Protein AF-A0A2A2G765-F1 (afdb_monomer_lite)

InterPro domains:
  IPR053842 Mobilization protein NikA-like [PF21983] (30-101)

Sequence (166 aa):
MTELAKKYGVSRRTIYNLKNRWDERLPQSRSKVLTVRVSTEDMERLDALAGELNLSRADTARRVLLYAAGVYHIEPPEAGEIAELTKEVSAIGRNVNQVVRAMNAAVQRGQKIPRLQLDQLAHQLHQIARDNDKTRSLMVRRAQQQRAHVDQIIEAMKGGEEAAPL

Organism: NCBI:txid2032623

Radius of gyration: 24.39 Å; chains: 1; bounding box: 49×26×83 Å

Structure (mmCIF, N/CA/C/O backbone):
data_AF-A0A2A2G765-F1
#
_entry.id   AF-A0A2A2G765-F1
#
loop_
_atom_site.group_PDB
_atom_site.id
_atom_site.type_symbol
_atom_site.label_atom_id
_atom_site.label_alt_id
_atom_site.label_comp_id
_atom_site.label_asym_id
_atom_site.label_entity_id
_atom_site.label_seq_id
_atom_site.pdbx_PDB_ins_code
_atom_site.Cartn_x
_atom_site.Cartn_y
_atom_site.Cartn_z
_atom_site.occupancy
_atom_site.B_iso_or_equiv
_atom_site.auth_seq_id
_atom_site.auth_comp_id
_atom_site.auth_asym_id
_atom_site.auth_atom_id
_atom_site.pdbx_PDB_model_num
ATOM 1 N N . MET A 1 1 ? 9.168 -5.266 23.434 1.00 56.03 1 MET A N 1
ATOM 2 C CA . MET A 1 1 ? 8.061 -6.242 23.634 1.00 56.03 1 MET A CA 1
ATOM 3 C C . MET A 1 1 ? 7.322 -6.037 24.952 1.00 56.03 1 MET A C 1
ATOM 5 O O . MET A 1 1 ? 6.101 -5.934 24.939 1.00 56.03 1 MET A O 1
ATOM 9 N N . THR A 1 2 ? 8.029 -5.947 26.080 1.00 55.59 2 THR A N 1
ATOM 10 C CA . THR A 1 2 ? 7.429 -5.748 27.414 1.00 55.59 2 THR A CA 1
ATOM 11 C C . THR A 1 2 ? 6.699 -4.410 27.541 1.00 55.59 2 THR A C 1
ATOM 13 O O . THR A 1 2 ? 5.605 -4.358 28.094 1.00 55.59 2 THR A O 1
ATOM 16 N N . GLU A 1 3 ? 7.251 -3.350 26.947 1.00 71.25 3 GLU A N 1
ATOM 17 C CA . GLU A 1 3 ? 6.593 -2.041 26.880 1.00 71.25 3 GLU A CA 1
ATOM 18 C C . GLU A 1 3 ? 5.320 -2.052 26.038 1.00 71.25 3 GLU A C 1
ATOM 20 O O . GLU A 1 3 ? 4.332 -1.466 26.453 1.00 71.25 3 GLU A O 1
ATOM 25 N N . LEU A 1 4 ? 5.295 -2.761 24.901 1.00 68.75 4 LEU A N 1
ATOM 26 C CA . LEU A 1 4 ? 4.085 -2.901 24.081 1.00 68.75 4 LEU A CA 1
ATOM 27 C C . LEU A 1 4 ? 2.977 -3.631 24.849 1.00 68.75 4 LEU A C 1
ATOM 29 O O . LEU A 1 4 ? 1.847 -3.160 24.894 1.00 68.75 4 LEU A O 1
ATOM 33 N N . ALA A 1 5 ? 3.304 -4.745 25.504 1.00 78.31 5 ALA A N 1
ATOM 34 C CA . ALA A 1 5 ? 2.348 -5.483 26.328 1.00 78.31 5 ALA A CA 1
ATOM 35 C C . ALA A 1 5 ? 1.754 -4.597 27.439 1.00 78.31 5 ALA A C 1
ATOM 37 O O . ALA A 1 5 ? 0.540 -4.560 27.627 1.00 78.31 5 ALA A O 1
ATOM 38 N N . LYS A 1 6 ? 2.602 -3.810 28.115 1.00 78.38 6 LYS A N 1
ATOM 39 C CA . LYS A 1 6 ? 2.185 -2.876 29.170 1.00 78.38 6 LYS A CA 1
ATOM 40 C C . LYS A 1 6 ? 1.371 -1.695 28.620 1.00 78.38 6 LYS A C 1
ATOM 42 O O . LYS A 1 6 ? 0.351 -1.344 29.200 1.00 78.38 6 LYS A O 1
ATOM 47 N N . LYS A 1 7 ? 1.777 -1.127 27.481 1.00 76.88 7 LYS A N 1
ATOM 48 C CA . LYS A 1 7 ? 1.114 -0.005 26.792 1.00 76.88 7 LYS A CA 1
ATOM 49 C C . LYS A 1 7 ? -0.296 -0.360 26.321 1.00 76.88 7 LYS A C 1
ATOM 51 O O . LYS A 1 7 ? -1.187 0.481 26.382 1.00 76.88 7 LYS A O 1
ATOM 56 N N . TYR A 1 8 ? -0.493 -1.594 25.863 1.00 77.00 8 TYR A N 1
ATOM 57 C CA . TYR A 1 8 ? -1.773 -2.062 25.328 1.00 77.00 8 TYR A CA 1
ATOM 58 C C . TYR A 1 8 ? -2.565 -2.942 26.306 1.00 77.00 8 TYR A C 1
ATOM 60 O O . TYR A 1 8 ? -3.648 -3.395 25.956 1.00 77.00 8 TYR A O 1
ATOM 68 N N . GLY A 1 9 ? -2.066 -3.166 27.529 1.00 83.94 9 GLY A N 1
ATOM 69 C CA . GLY A 1 9 ? -2.764 -3.941 28.562 1.00 83.94 9 GLY A CA 1
ATOM 70 C C . GLY A 1 9 ? -2.999 -5.407 28.189 1.00 83.94 9 GLY A C 1
ATOM 71 O O . GLY A 1 9 ? -3.927 -6.032 28.691 1.00 83.94 9 GLY A O 1
ATOM 72 N N . VAL A 1 10 ? -2.183 -5.956 27.289 1.00 85.94 10 VAL A N 1
ATOM 73 C CA . VAL A 1 10 ? -2.319 -7.328 26.788 1.00 85.94 10 VAL A CA 1
ATOM 74 C C . VAL A 1 10 ? -1.160 -8.191 27.258 1.00 85.94 10 VAL A C 1
ATOM 76 O O . VAL A 1 10 ? -0.059 -7.707 27.527 1.00 85.94 10 VAL A O 1
ATOM 79 N N . SER A 1 11 ? -1.387 -9.502 27.333 1.00 87.81 11 SER A N 1
ATOM 80 C CA . SER A 1 11 ? -0.322 -10.434 27.693 1.00 87.81 11 SER A CA 1
ATOM 81 C C . SER A 1 11 ? 0.818 -10.382 26.666 1.00 87.81 11 SER A C 1
ATOM 83 O O . SER A 1 11 ? 0.602 -10.163 25.469 1.00 87.81 11 SER A O 1
ATOM 85 N N . ARG A 1 12 ? 2.051 -10.663 27.108 1.00 79.25 12 ARG A N 1
ATOM 86 C CA . ARG A 1 12 ? 3.199 -10.800 26.192 1.00 79.25 12 ARG A CA 1
ATOM 87 C C . ARG A 1 12 ? 2.929 -11.855 25.115 1.00 79.25 12 ARG A C 1
ATOM 89 O O . ARG A 1 12 ? 3.348 -11.678 23.977 1.00 79.25 12 ARG A O 1
ATOM 96 N N . ARG A 1 13 ? 2.181 -12.910 25.462 1.00 66.62 13 ARG A N 1
ATOM 97 C CA . ARG A 1 13 ? 1.770 -13.979 24.545 1.00 66.62 13 ARG A CA 1
ATOM 98 C C . ARG A 1 13 ? 0.802 -13.488 23.472 1.00 66.62 13 ARG A C 1
ATOM 100 O O . ARG A 1 13 ? 0.909 -13.926 22.339 1.00 66.62 13 ARG A O 1
ATOM 107 N N . THR A 1 14 ? -0.073 -12.534 23.779 1.00 75.62 14 THR A N 1
ATOM 108 C CA . THR A 1 14 ? -0.967 -11.906 22.794 1.00 75.62 14 THR A CA 1
ATOM 109 C C . THR A 1 14 ? -0.179 -11.087 21.775 1.00 75.62 14 THR A C 1
ATOM 111 O O . THR A 1 14 ? -0.415 -11.223 20.579 1.00 75.62 14 THR A O 1
ATOM 114 N N . ILE A 1 15 ? 0.805 -10.300 22.228 1.00 79.88 15 ILE A N 1
ATOM 115 C CA . ILE A 1 15 ? 1.716 -9.576 21.327 1.00 79.88 15 ILE A CA 1
ATOM 116 C C . ILE A 1 15 ? 2.512 -10.563 20.461 1.00 79.88 15 ILE A C 1
ATOM 118 O O . ILE A 1 15 ? 2.675 -10.336 19.266 1.00 79.88 15 ILE A O 1
ATOM 122 N N . TYR A 1 16 ? 2.972 -11.671 21.049 1.00 72.94 16 TYR A N 1
ATOM 123 C CA . TYR A 1 16 ? 3.728 -12.707 20.343 1.00 72.94 16 TYR A CA 1
ATOM 124 C C . TYR A 1 16 ? 2.883 -13.422 19.289 1.00 72.94 16 TYR A C 1
ATOM 126 O O . TYR A 1 16 ? 3.303 -13.550 18.150 1.00 72.94 16 TYR A O 1
ATOM 134 N N . ASN A 1 17 ? 1.664 -13.827 19.644 1.00 74.56 17 ASN A N 1
ATOM 135 C CA . ASN A 1 17 ? 0.734 -14.479 18.730 1.00 74.56 17 ASN A CA 1
ATOM 136 C C . ASN A 1 17 ? 0.298 -13.537 17.612 1.00 74.56 17 ASN A C 1
ATOM 138 O O . ASN A 1 17 ? 0.112 -13.987 16.491 1.00 74.56 17 ASN A O 1
ATOM 142 N N . LEU A 1 18 ? 0.138 -12.241 17.899 1.00 73.44 18 LEU A N 1
ATOM 143 C CA . LEU A 1 18 ? -0.124 -11.250 16.867 1.00 73.44 18 LEU A CA 1
ATOM 144 C C . LEU A 1 18 ? 1.085 -11.165 15.933 1.00 73.44 18 LEU A C 1
ATOM 146 O O . LEU A 1 18 ? 0.927 -11.432 14.752 1.00 73.44 18 LEU A O 1
ATOM 150 N N . LYS A 1 19 ? 2.292 -10.913 16.455 1.00 72.81 19 LYS A N 1
ATOM 151 C CA . LYS A 1 19 ? 3.522 -10.870 15.651 1.00 72.81 19 LYS A CA 1
ATOM 152 C C . LYS A 1 19 ? 3.682 -12.126 14.789 1.00 72.81 19 LYS A C 1
ATOM 154 O O . LYS A 1 19 ? 3.852 -11.992 13.589 1.00 72.81 19 LYS A O 1
ATOM 159 N N . ASN A 1 20 ? 3.548 -13.315 15.372 1.00 60.09 20 ASN A N 1
ATOM 160 C CA . ASN A 1 20 ? 3.648 -14.578 14.644 1.00 60.09 20 ASN A CA 1
ATOM 161 C C . ASN A 1 20 ? 2.563 -14.713 13.582 1.00 60.09 20 ASN A C 1
ATOM 163 O O . ASN A 1 20 ? 2.864 -15.126 12.480 1.00 60.09 20 ASN A O 1
ATOM 167 N N . ARG A 1 21 ? 1.323 -14.300 13.854 1.00 62.78 21 ARG A N 1
ATOM 168 C CA . ARG A 1 21 ? 0.253 -14.323 12.849 1.00 62.78 21 ARG A CA 1
ATOM 169 C C . ARG A 1 21 ? 0.524 -13.350 11.691 1.00 62.78 21 ARG A C 1
ATOM 171 O O . ARG A 1 21 ? 0.037 -13.573 10.588 1.00 62.78 21 ARG A O 1
ATOM 178 N N . TRP A 1 22 ? 1.273 -12.272 11.931 1.00 52.88 22 TRP A N 1
ATOM 179 C CA . TRP A 1 22 ? 1.753 -11.362 10.887 1.00 52.88 22 TRP A CA 1
ATOM 180 C C . TRP A 1 22 ? 2.976 -11.935 10.144 1.00 52.88 22 TRP A C 1
ATOM 182 O O . TRP A 1 22 ? 2.999 -11.880 8.918 1.00 52.88 22 TRP A O 1
ATOM 192 N N . ASP A 1 23 ? 3.927 -12.549 10.855 1.00 47.84 23 ASP A N 1
ATOM 193 C CA . ASP A 1 23 ? 5.122 -13.203 10.293 1.00 47.84 23 ASP A CA 1
ATOM 194 C C . ASP A 1 23 ? 4.792 -14.490 9.511 1.00 47.84 23 ASP A C 1
ATOM 196 O O . ASP A 1 23 ? 5.464 -14.777 8.531 1.00 47.84 23 ASP A O 1
ATOM 200 N N . GLU A 1 24 ? 3.764 -15.251 9.904 1.00 46.25 24 GLU A N 1
ATOM 201 C CA . GLU A 1 24 ? 3.264 -16.458 9.216 1.00 46.25 24 GLU A CA 1
A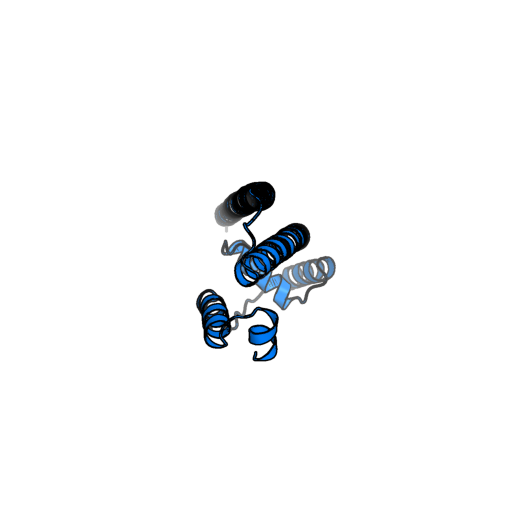TOM 202 C C . GLU A 1 24 ? 2.434 -16.113 7.972 1.00 46.25 24 GLU A C 1
ATOM 204 O O . GLU A 1 24 ? 2.356 -16.905 7.035 1.00 46.25 24 GLU A O 1
ATOM 209 N N . ARG A 1 25 ? 1.804 -14.928 7.943 1.00 44.44 25 ARG A N 1
ATOM 210 C CA . ARG A 1 25 ? 1.085 -14.418 6.760 1.00 44.44 25 ARG A CA 1
ATOM 211 C C . ARG A 1 25 ? 2.026 -13.894 5.680 1.00 44.44 25 ARG A C 1
ATOM 213 O O . ARG A 1 25 ? 1.599 -13.748 4.537 1.00 44.44 25 ARG A O 1
ATOM 220 N N . LEU A 1 26 ? 3.274 -13.599 6.030 1.00 41.75 26 LEU A N 1
ATOM 221 C CA . LEU A 1 26 ? 4.327 -13.290 5.077 1.00 41.75 26 LEU A CA 1
ATOM 222 C C . LEU A 1 26 ? 5.047 -14.605 4.761 1.00 41.75 26 LEU A C 1
ATOM 224 O O . LEU A 1 26 ? 5.572 -15.233 5.677 1.00 41.75 26 LEU A O 1
ATOM 228 N N . PRO A 1 27 ? 5.089 -15.059 3.498 1.00 44.16 27 PRO A N 1
ATOM 229 C CA . PRO A 1 27 ? 5.911 -16.206 3.160 1.00 44.16 27 PRO A CA 1
ATOM 230 C C . PRO A 1 27 ? 7.343 -15.917 3.630 1.00 44.16 27 PRO A C 1
ATOM 232 O O . PRO A 1 27 ? 7.981 -14.984 3.139 1.00 44.16 27 PRO A O 1
ATOM 235 N N . GLN A 1 28 ? 7.850 -16.701 4.587 1.00 45.56 28 GLN A N 1
ATOM 236 C CA . GLN A 1 28 ? 9.262 -16.720 4.989 1.00 45.56 28 GLN A CA 1
ATOM 237 C C . GLN A 1 28 ? 10.089 -17.364 3.861 1.00 45.56 28 GLN A C 1
ATOM 239 O O . GLN A 1 28 ? 10.767 -18.376 4.031 1.00 45.56 28 GLN A O 1
ATOM 244 N N . SER A 1 29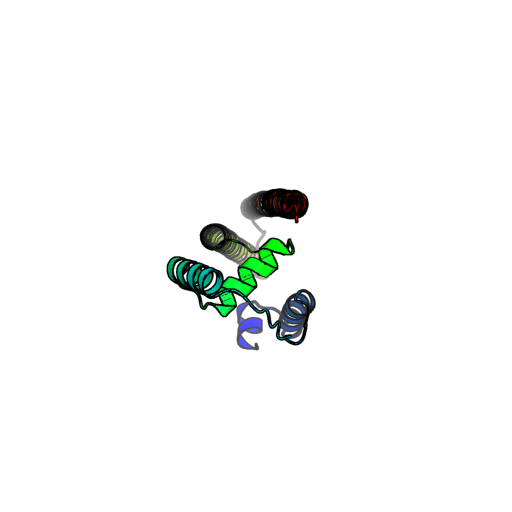 ? 9.976 -16.826 2.650 1.00 49.41 29 SER A N 1
ATOM 245 C CA . SER A 1 29 ? 10.746 -17.257 1.499 1.00 49.41 29 SER A CA 1
ATOM 246 C C . SER A 1 29 ? 12.137 -16.658 1.643 1.00 49.41 29 SER A C 1
ATOM 248 O O . SER A 1 29 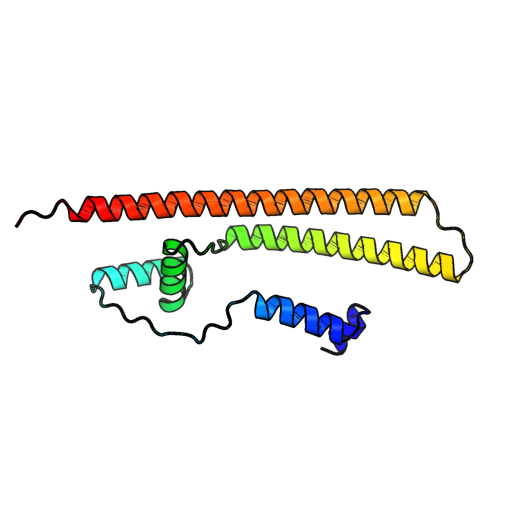? 12.307 -15.442 1.571 1.00 49.41 29 SER A O 1
ATOM 250 N N . ARG A 1 30 ? 13.148 -17.513 1.850 1.00 47.38 30 ARG A N 1
ATOM 251 C CA . ARG A 1 30 ? 14.557 -17.119 1.691 1.00 47.38 30 ARG A CA 1
ATOM 252 C C . ARG A 1 30 ? 14.693 -16.358 0.369 1.00 47.38 30 ARG A C 1
ATOM 254 O O . ARG A 1 30 ? 14.192 -16.839 -0.649 1.00 47.38 30 ARG A O 1
ATOM 261 N N . SER A 1 31 ? 15.345 -15.196 0.386 1.00 56.84 31 SER A N 1
ATOM 262 C CA . SER A 1 31 ? 15.567 -14.412 -0.828 1.00 56.84 31 SER A CA 1
ATOM 263 C C . SER A 1 31 ? 16.290 -15.265 -1.876 1.00 56.84 31 SER A C 1
ATOM 265 O O . SER A 1 31 ? 17.238 -15.994 -1.578 1.00 56.84 31 SER A O 1
ATOM 267 N N . LYS A 1 32 ? 15.793 -15.220 -3.112 1.00 67.38 32 LYS A N 1
ATOM 268 C CA . LYS A 1 32 ? 16.405 -15.852 -4.284 1.00 67.38 32 LYS A CA 1
ATOM 269 C C . LYS A 1 32 ? 16.883 -14.750 -5.219 1.00 67.38 32 LYS A C 1
ATOM 271 O O . LYS A 1 32 ? 16.220 -13.722 -5.336 1.00 67.38 32 LYS A O 1
ATOM 276 N N . VAL A 1 33 ? 18.031 -14.964 -5.855 1.00 77.81 33 VAL A N 1
ATOM 277 C CA . VAL A 1 33 ? 18.573 -14.044 -6.860 1.00 77.81 33 VAL A CA 1
ATOM 278 C C . VAL A 1 33 ? 18.038 -14.460 -8.226 1.00 77.81 33 VAL A C 1
ATOM 280 O O . VAL A 1 33 ? 18.158 -15.624 -8.603 1.00 77.81 33 VAL A O 1
ATOM 283 N N . LEU A 1 34 ? 17.441 -13.509 -8.941 1.00 79.38 34 LEU A N 1
ATOM 284 C CA . LEU A 1 34 ? 17.058 -13.635 -10.342 1.00 79.38 34 LEU A CA 1
ATOM 285 C C . LEU A 1 34 ? 18.064 -12.833 -11.175 1.00 79.38 34 LEU A C 1
ATOM 287 O O . LEU A 1 34 ? 18.222 -11.636 -10.946 1.00 79.38 34 LEU A O 1
ATOM 291 N N . THR A 1 35 ? 18.719 -13.484 -12.134 1.00 87.50 35 THR A N 1
ATOM 292 C CA . THR A 1 35 ? 19.642 -12.835 -13.075 1.00 87.50 35 THR A CA 1
ATOM 293 C C . THR A 1 35 ? 19.036 -12.886 -14.470 1.00 87.50 35 THR A C 1
ATOM 295 O O . THR A 1 35 ? 18.740 -13.969 -14.966 1.00 87.50 35 THR A O 1
ATOM 298 N N . VAL A 1 36 ? 18.872 -11.726 -15.105 1.00 87.44 36 VAL A N 1
ATOM 299 C CA . VAL A 1 36 ? 18.336 -11.588 -16.467 1.00 87.44 36 VAL A CA 1
ATOM 300 C C . VAL A 1 36 ? 19.323 -10.769 -17.291 1.00 87.44 36 VAL A C 1
ATOM 302 O O . VAL A 1 36 ? 19.877 -9.790 -16.792 1.00 87.44 36 VAL A O 1
ATOM 305 N N . ARG A 1 37 ? 19.569 -11.177 -18.540 1.00 92.19 37 ARG A N 1
ATOM 306 C CA . ARG A 1 37 ? 20.314 -10.356 -19.501 1.00 92.19 37 ARG A CA 1
ATOM 307 C C . ARG A 1 37 ? 19.325 -9.434 -20.199 1.00 92.19 37 ARG A C 1
ATOM 309 O O . ARG A 1 37 ? 18.321 -9.909 -20.714 1.00 92.19 37 ARG A O 1
ATOM 316 N N . VAL A 1 38 ? 19.633 -8.148 -20.214 1.00 90.81 38 VAL A N 1
ATOM 317 C CA . VAL A 1 38 ? 18.849 -7.110 -20.886 1.00 90.81 38 VAL A CA 1
ATOM 318 C C . VAL A 1 38 ? 19.760 -6.337 -21.831 1.00 90.81 38 VAL A C 1
ATOM 320 O O . VAL A 1 38 ? 20.986 -6.379 -21.674 1.00 90.81 38 VAL A O 1
ATOM 323 N N . SER A 1 39 ? 19.179 -5.674 -22.828 1.00 94.31 39 SER A N 1
ATOM 324 C CA . SER A 1 39 ? 19.935 -4.763 -23.685 1.00 94.31 39 SER A CA 1
ATOM 325 C C . SER A 1 39 ? 20.403 -3.536 -22.888 1.00 94.31 39 SER A C 1
ATOM 327 O O . SER A 1 39 ? 19.894 -3.253 -21.799 1.00 94.31 39 SER A O 1
ATOM 329 N N . THR A 1 40 ? 21.375 -2.795 -23.423 1.00 94.81 40 THR A N 1
ATOM 330 C CA . THR A 1 40 ? 21.792 -1.512 -22.834 1.00 94.81 40 THR A CA 1
ATOM 331 C C . THR A 1 40 ? 20.614 -0.542 -22.748 1.00 94.81 40 THR A C 1
ATOM 333 O O . THR A 1 40 ? 20.410 0.077 -21.711 1.00 94.81 40 THR A O 1
ATOM 336 N N . GLU A 1 41 ? 19.798 -0.479 -23.801 1.00 93.94 41 GLU A N 1
ATOM 337 C CA . GLU A 1 41 ? 18.636 0.406 -23.878 1.00 93.94 41 GLU A CA 1
ATOM 338 C C . GLU A 1 41 ? 17.581 0.071 -22.811 1.00 93.94 41 GLU A C 1
ATOM 340 O O . GLU A 1 41 ? 17.095 0.959 -22.113 1.00 93.94 41 GLU A O 1
ATOM 345 N N . ASP A 1 42 ? 17.259 -1.210 -22.619 1.00 90.75 42 ASP A N 1
ATOM 346 C CA . ASP A 1 42 ? 16.302 -1.632 -21.586 1.00 90.75 42 ASP A CA 1
ATOM 347 C C . ASP A 1 42 ? 16.814 -1.324 -20.175 1.00 90.75 42 ASP A C 1
ATOM 349 O O . ASP A 1 42 ? 16.038 -0.971 -19.283 1.00 90.75 42 ASP A O 1
ATOM 353 N N . MET A 1 43 ? 18.130 -1.441 -19.970 1.00 94.50 43 MET A N 1
ATOM 354 C CA . MET A 1 43 ? 18.762 -1.104 -18.698 1.00 94.50 43 MET A CA 1
ATOM 355 C C . MET A 1 43 ? 18.668 0.399 -18.406 1.00 94.50 43 MET A C 1
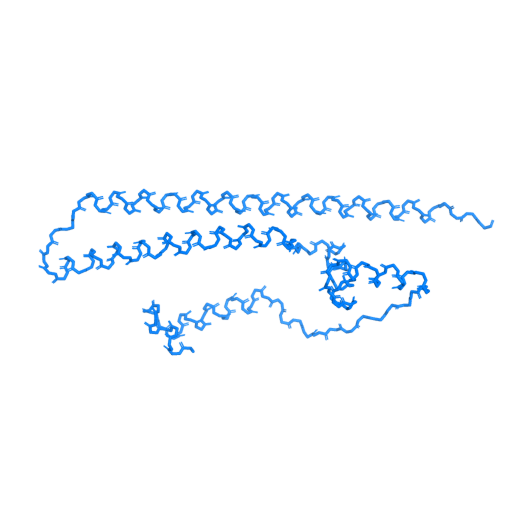ATOM 357 O O . MET A 1 43 ? 18.336 0.780 -17.285 1.00 94.50 43 MET A O 1
ATOM 361 N N . GLU A 1 44 ? 18.895 1.246 -19.412 1.00 95.06 44 GLU A N 1
ATOM 362 C CA . GLU A 1 44 ? 18.754 2.703 -19.302 1.00 95.06 44 GLU A CA 1
ATOM 363 C C . GLU A 1 44 ? 17.303 3.120 -19.033 1.00 95.06 44 GLU A C 1
ATOM 365 O O . GLU A 1 44 ? 17.049 3.966 -18.174 1.00 95.06 44 GLU A O 1
ATOM 370 N N . ARG A 1 45 ? 16.329 2.483 -19.698 1.00 93.06 45 ARG A N 1
ATOM 371 C CA . ARG A 1 45 ? 14.895 2.709 -19.442 1.00 93.06 45 ARG A CA 1
ATOM 372 C C . ARG A 1 45 ? 14.507 2.337 -18.009 1.00 93.06 45 ARG A C 1
ATOM 374 O O . ARG A 1 45 ? 13.759 3.070 -17.362 1.00 93.06 45 ARG A O 1
ATOM 381 N N . LEU A 1 46 ? 15.030 1.222 -17.493 1.00 91.12 46 LEU A N 1
ATOM 382 C CA . LEU A 1 46 ? 14.812 0.817 -16.104 1.00 91.12 46 LEU A CA 1
ATOM 383 C C . LEU A 1 46 ? 15.439 1.812 -15.114 1.00 91.12 46 LEU A C 1
ATOM 385 O O . LEU A 1 46 ? 14.844 2.091 -14.073 1.00 91.12 46 LEU A O 1
ATOM 389 N N . ASP A 1 47 ? 16.614 2.353 -15.434 1.00 93.69 47 ASP A N 1
ATOM 390 C CA . ASP A 1 47 ? 17.284 3.371 -14.622 1.00 93.69 47 ASP A CA 1
ATOM 391 C C . ASP A 1 47 ? 16.534 4.700 -14.588 1.00 93.69 47 ASP A C 1
ATOM 393 O O . ASP A 1 47 ? 16.381 5.284 -13.514 1.00 93.69 47 ASP A O 1
ATOM 397 N N . ALA A 1 48 ? 16.015 5.147 -15.732 1.00 94.19 48 ALA A N 1
ATOM 398 C CA . ALA A 1 48 ? 15.165 6.329 -15.809 1.00 94.19 48 ALA A CA 1
ATOM 399 C C . ALA A 1 48 ? 13.920 6.175 -14.921 1.00 94.19 48 ALA A C 1
ATOM 401 O O . ALA A 1 48 ? 13.663 7.029 -14.072 1.00 94.19 48 ALA A O 1
ATOM 402 N N . LEU A 1 49 ? 13.217 5.040 -15.028 1.00 88.38 49 LEU A N 1
ATOM 403 C CA . LEU A 1 49 ? 12.052 4.742 -14.190 1.00 88.38 49 LEU A CA 1
ATOM 404 C C . LEU A 1 49 ? 12.406 4.705 -12.695 1.00 88.38 49 LEU A C 1
ATOM 406 O O . LEU A 1 49 ? 11.662 5.215 -11.857 1.00 88.38 49 LEU A O 1
ATOM 410 N N . ALA A 1 50 ? 13.548 4.112 -12.337 1.00 87.06 50 ALA A N 1
ATOM 411 C CA . ALA A 1 50 ? 14.015 4.089 -10.954 1.00 87.06 50 ALA A CA 1
ATOM 412 C C . ALA A 1 50 ? 14.285 5.508 -10.420 1.00 87.06 50 ALA A C 1
ATOM 414 O O . ALA A 1 50 ? 13.937 5.810 -9.274 1.00 87.06 50 ALA A O 1
ATOM 415 N N . GLY A 1 51 ? 14.849 6.381 -11.261 1.00 85.12 51 GLY A N 1
ATOM 416 C CA . GLY A 1 51 ? 15.065 7.796 -10.966 1.00 85.12 51 GLY A CA 1
ATOM 417 C C . GLY A 1 51 ? 13.761 8.562 -10.739 1.00 85.12 51 GLY A C 1
ATOM 418 O O . GLY A 1 51 ? 13.631 9.240 -9.721 1.00 85.12 51 GLY A O 1
ATOM 419 N N . GLU A 1 52 ? 12.774 8.402 -11.625 1.00 85.88 52 GLU A N 1
ATOM 420 C CA . GLU A 1 52 ? 11.443 9.021 -11.493 1.00 85.88 52 GLU A CA 1
ATOM 421 C C . GLU A 1 52 ? 10.736 8.611 -10.195 1.00 85.88 52 GLU A C 1
ATOM 423 O O . GLU A 1 52 ? 10.113 9.435 -9.524 1.00 85.88 52 GLU A O 1
ATOM 428 N N . LEU A 1 53 ? 10.862 7.339 -9.811 1.00 76.00 53 LEU A N 1
ATOM 429 C CA . LEU A 1 53 ? 10.236 6.792 -8.608 1.00 76.00 53 LEU A CA 1
ATOM 430 C C . LEU A 1 53 ? 11.055 7.023 -7.330 1.00 76.00 53 LEU A C 1
ATOM 432 O O . LEU A 1 53 ? 10.577 6.693 -6.241 1.00 76.00 53 LEU A O 1
ATOM 436 N N . ASN A 1 54 ? 12.270 7.573 -7.440 1.00 81.81 54 ASN A N 1
ATOM 437 C CA . ASN A 1 54 ? 13.232 7.708 -6.344 1.00 81.81 54 ASN A CA 1
ATOM 438 C C . ASN A 1 54 ? 13.467 6.373 -5.602 1.00 81.81 54 ASN A C 1
ATOM 440 O O . ASN A 1 54 ? 13.437 6.291 -4.370 1.00 81.81 54 ASN A O 1
ATOM 444 N N . LEU A 1 55 ? 13.651 5.298 -6.369 1.00 78.69 55 LEU A N 1
ATOM 445 C CA . LEU A 1 55 ? 13.886 3.941 -5.879 1.00 78.69 55 LEU A CA 1
ATOM 446 C C . LEU A 1 55 ? 15.222 3.410 -6.394 1.00 78.69 55 LEU A C 1
ATOM 448 O O . LEU A 1 55 ? 15.768 3.877 -7.389 1.00 78.69 55 LEU A O 1
ATOM 452 N N . SER A 1 56 ? 15.745 2.369 -5.743 1.00 81.31 56 SER A N 1
ATOM 453 C CA . SER A 1 56 ? 16.870 1.636 -6.317 1.00 81.31 56 SER A CA 1
ATOM 454 C C . SER A 1 56 ? 16.428 0.894 -7.586 1.00 81.31 56 SER A C 1
ATOM 456 O O . SER A 1 56 ? 15.276 0.462 -7.701 1.00 81.31 56 SER A O 1
ATOM 458 N N . ARG A 1 57 ? 17.354 0.672 -8.528 1.00 88.56 57 ARG A N 1
ATOM 459 C CA . ARG A 1 57 ? 17.115 -0.179 -9.710 1.00 88.56 57 ARG A CA 1
ATOM 460 C C . ARG A 1 57 ? 16.558 -1.550 -9.315 1.00 88.56 57 ARG A C 1
ATOM 462 O O . ARG A 1 57 ? 15.608 -2.037 -9.920 1.00 88.56 57 ARG A O 1
ATOM 469 N N . ALA A 1 58 ? 17.131 -2.158 -8.275 1.00 80.44 58 ALA A N 1
ATOM 470 C CA . ALA A 1 58 ? 16.721 -3.471 -7.784 1.00 80.44 58 ALA A CA 1
ATOM 471 C C . ALA A 1 58 ? 15.299 -3.458 -7.200 1.00 80.44 58 ALA A C 1
ATOM 473 O O . ALA A 1 58 ? 14.517 -4.366 -7.481 1.00 80.44 58 ALA A O 1
ATOM 474 N N . ASP A 1 59 ? 14.939 -2.425 -6.432 1.00 76.25 59 ASP A N 1
ATOM 475 C CA . ASP A 1 59 ? 13.580 -2.279 -5.901 1.00 76.25 59 ASP A CA 1
ATOM 476 C C . ASP A 1 59 ? 12.565 -2.010 -7.006 1.00 76.25 59 ASP A C 1
ATOM 478 O O . ASP A 1 59 ? 11.470 -2.570 -6.975 1.00 76.25 59 ASP A O 1
ATOM 482 N N . THR A 1 60 ? 12.937 -1.204 -7.998 1.00 83.69 60 THR A N 1
ATOM 483 C CA . THR A 1 60 ? 12.109 -0.914 -9.173 1.00 83.69 60 THR A CA 1
ATOM 484 C C . THR A 1 60 ? 11.848 -2.192 -9.965 1.00 83.69 60 THR A C 1
ATOM 486 O O . THR A 1 60 ? 10.693 -2.572 -10.146 1.00 83.69 60 THR A O 1
ATOM 489 N N . ALA A 1 61 ? 12.900 -2.937 -10.323 1.00 84.88 61 ALA A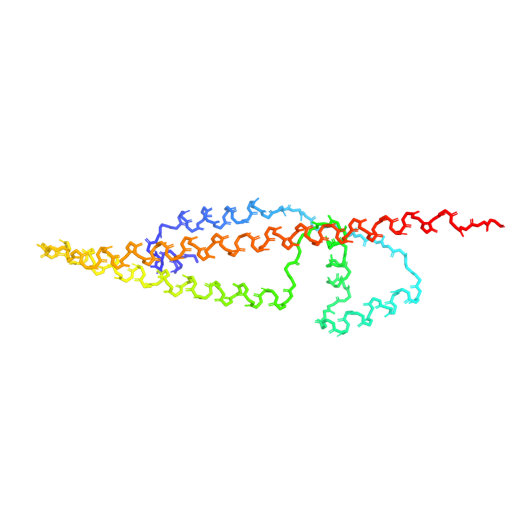 N 1
ATOM 490 C CA . ALA A 1 61 ? 12.784 -4.221 -11.012 1.00 84.88 61 ALA A CA 1
ATOM 491 C C . ALA A 1 61 ? 11.934 -5.221 -10.218 1.00 84.88 61 ALA A C 1
ATOM 493 O O . ALA A 1 61 ? 11.034 -5.857 -10.764 1.00 84.88 61 ALA A O 1
ATOM 494 N N . ARG A 1 62 ? 12.162 -5.327 -8.903 1.00 81.06 62 ARG A N 1
ATOM 495 C CA . ARG A 1 62 ? 11.371 -6.195 -8.027 1.00 81.06 62 ARG A CA 1
ATOM 496 C C . ARG A 1 62 ? 9.893 -5.803 -8.026 1.00 81.06 62 ARG A C 1
ATOM 498 O O . ARG A 1 62 ? 9.046 -6.690 -8.067 1.00 81.06 62 ARG A O 1
ATOM 505 N N . ARG A 1 63 ? 9.568 -4.510 -7.954 1.00 77.88 63 ARG A N 1
ATOM 506 C CA . ARG A 1 63 ? 8.177 -4.025 -7.959 1.00 77.88 63 ARG A CA 1
ATOM 507 C C . ARG A 1 63 ? 7.494 -4.286 -9.294 1.00 77.88 63 ARG A C 1
ATOM 509 O O . ARG A 1 63 ? 6.382 -4.795 -9.276 1.00 77.88 63 ARG A O 1
ATOM 516 N N . VAL A 1 64 ? 8.168 -4.027 -10.414 1.00 81.88 64 VAL A N 1
ATOM 517 C CA . VAL A 1 64 ? 7.651 -4.322 -11.761 1.00 81.88 64 VAL A CA 1
ATOM 518 C C . VAL A 1 64 ? 7.401 -5.822 -11.933 1.00 81.88 64 VAL A C 1
ATOM 520 O O . VAL A 1 64 ? 6.321 -6.218 -12.358 1.00 81.88 64 VAL A O 1
ATOM 523 N N . LEU A 1 65 ? 8.350 -6.672 -11.524 1.00 80.38 65 LEU A N 1
ATOM 524 C CA . LEU A 1 65 ? 8.198 -8.131 -11.578 1.00 80.38 65 LEU A CA 1
ATOM 525 C C . LEU A 1 65 ? 7.021 -8.625 -10.732 1.00 80.38 65 LEU A C 1
ATOM 527 O O . LEU A 1 65 ? 6.242 -9.461 -11.180 1.00 80.38 65 LEU A O 1
ATOM 531 N N . LEU A 1 66 ? 6.879 -8.118 -9.507 1.00 73.25 66 LEU A N 1
ATOM 532 C CA . LEU A 1 66 ? 5.768 -8.484 -8.628 1.00 73.25 66 LEU A CA 1
ATOM 533 C C . LEU A 1 66 ? 4.429 -7.983 -9.172 1.00 73.25 66 LEU A C 1
ATOM 535 O O . LEU A 1 66 ? 3.449 -8.724 -9.128 1.00 73.25 66 LEU A O 1
ATOM 539 N N . TYR A 1 67 ? 4.405 -6.771 -9.729 1.00 75.38 67 TYR A N 1
ATOM 540 C CA . TYR A 1 67 ? 3.236 -6.214 -10.399 1.00 75.38 67 TYR A CA 1
ATOM 541 C C . TYR A 1 67 ? 2.794 -7.116 -11.556 1.00 75.38 67 TYR A C 1
ATOM 543 O O . TYR A 1 67 ? 1.645 -7.552 -11.574 1.00 75.38 67 TYR A O 1
ATOM 551 N N . ALA A 1 68 ? 3.718 -7.477 -12.452 1.00 73.50 68 ALA A N 1
ATOM 552 C CA . ALA A 1 68 ? 3.470 -8.381 -13.575 1.00 73.50 68 ALA A CA 1
ATOM 553 C C . ALA A 1 68 ? 3.082 -9.805 -13.133 1.00 73.50 68 ALA A C 1
ATOM 555 O O . ALA A 1 68 ? 2.296 -10.471 -13.797 1.00 73.50 68 ALA A O 1
ATOM 556 N N . ALA A 1 69 ? 3.571 -10.272 -11.983 1.00 71.06 69 ALA A N 1
ATOM 557 C CA . ALA A 1 69 ? 3.166 -11.549 -11.393 1.00 71.06 69 ALA A CA 1
ATOM 558 C C . ALA A 1 69 ? 1.772 -11.506 -10.726 1.00 71.06 69 ALA A C 1
ATOM 560 O O . ALA A 1 69 ? 1.365 -12.478 -10.086 1.00 71.06 69 ALA A O 1
ATOM 561 N N . GLY A 1 70 ? 1.052 -10.382 -10.814 1.00 62.59 70 GLY A N 1
ATOM 562 C CA . GLY A 1 70 ? -0.252 -10.195 -10.176 1.00 62.59 70 GLY A CA 1
ATOM 563 C C . GLY A 1 70 ? -0.179 -10.104 -8.648 1.00 62.59 70 GLY A C 1
ATOM 564 O O . GLY A 1 70 ? -1.200 -10.235 -7.968 1.00 62.59 70 GLY A O 1
ATOM 565 N N . VAL A 1 71 ? 1.015 -9.884 -8.084 1.00 62.66 71 VAL A N 1
ATOM 566 C CA . VAL A 1 71 ? 1.182 -9.605 -6.658 1.00 62.66 71 VAL A CA 1
ATOM 567 C C . VAL A 1 71 ? 0.810 -8.142 -6.438 1.00 62.66 71 VAL A C 1
ATOM 569 O O . VAL A 1 71 ? 1.571 -7.234 -6.771 1.00 62.66 71 VAL A O 1
ATOM 572 N N . TYR A 1 72 ? -0.384 -7.924 -5.881 1.00 57.00 72 TYR A N 1
ATOM 573 C CA . TYR A 1 72 ? -0.894 -6.591 -5.557 1.00 57.00 72 TYR A CA 1
ATOM 574 C C . TYR A 1 72 ? 0.129 -5.821 -4.710 1.00 57.00 72 TYR A C 1
ATOM 576 O O . TYR A 1 72 ? 0.494 -6.248 -3.608 1.00 57.00 72 TYR A O 1
ATOM 584 N N . HIS A 1 73 ? 0.596 -4.690 -5.236 1.00 59.16 73 HIS A N 1
ATOM 585 C CA . HIS A 1 73 ? 1.475 -3.765 -4.537 1.00 59.16 73 HIS A CA 1
ATOM 586 C C . HIS A 1 73 ? 0.731 -2.441 -4.430 1.00 59.16 73 HIS A C 1
ATOM 588 O O . HIS A 1 73 ? 0.391 -1.847 -5.446 1.00 59.16 73 HIS A O 1
ATOM 594 N N . ILE A 1 74 ? 0.444 -2.013 -3.201 1.00 56.59 74 ILE A N 1
ATOM 595 C CA . ILE A 1 74 ? -0.217 -0.732 -2.942 1.00 56.59 74 ILE A CA 1
ATOM 596 C C . ILE A 1 74 ? 0.690 0.377 -3.486 1.00 56.59 74 ILE A C 1
ATOM 598 O O . ILE A 1 74 ? 1.851 0.476 -3.077 1.00 56.59 74 ILE A O 1
ATOM 602 N N . GLU A 1 75 ? 0.177 1.198 -4.399 1.00 55.47 75 GLU A N 1
ATOM 603 C CA . GLU A 1 75 ? 0.932 2.332 -4.930 1.00 55.47 75 GLU A CA 1
ATOM 604 C C . GLU A 1 75 ? 1.199 3.386 -3.835 1.00 55.47 75 GLU A C 1
ATOM 606 O O . GLU A 1 75 ? 0.396 3.531 -2.913 1.00 55.47 75 GLU A O 1
ATOM 611 N N . PRO A 1 76 ? 2.299 4.162 -3.896 1.00 50.69 76 PRO A N 1
ATOM 612 C CA . PRO A 1 76 ? 2.624 5.178 -2.886 1.00 50.69 76 PRO A CA 1
ATOM 613 C C . PRO A 1 76 ? 1.497 6.178 -2.533 1.00 50.69 76 PRO A C 1
ATOM 615 O O . PRO A 1 76 ? 1.293 6.407 -1.337 1.00 50.69 76 PRO A O 1
ATOM 618 N N . PRO A 1 77 ? 0.736 6.758 -3.488 1.00 53.34 77 PRO A N 1
ATOM 619 C CA . PRO A 1 77 ? -0.405 7.618 -3.153 1.00 53.34 77 PRO A CA 1
ATOM 620 C C . PRO A 1 77 ? -1.529 6.851 -2.438 1.00 53.34 77 PRO A C 1
ATOM 622 O O . PRO A 1 77 ? -2.101 7.350 -1.470 1.00 53.34 77 PRO A O 1
ATOM 625 N N . GLU A 1 78 ? -1.779 5.598 -2.822 1.00 52.81 78 GLU A N 1
ATOM 626 C CA . GLU A 1 78 ? -2.758 4.728 -2.159 1.00 52.81 78 GLU A CA 1
ATOM 627 C C . GLU A 1 78 ? -2.308 4.322 -0.751 1.00 52.81 78 GLU A C 1
ATOM 629 O O . GLU A 1 78 ? -3.120 4.226 0.167 1.00 52.81 78 GLU A O 1
ATOM 634 N N . ALA A 1 79 ? -1.003 4.129 -0.547 1.00 51.62 79 ALA A N 1
ATOM 635 C CA . ALA A 1 79 ? -0.429 3.873 0.768 1.00 51.62 79 ALA A CA 1
ATOM 636 C C . ALA A 1 79 ? -0.638 5.070 1.705 1.00 51.62 79 ALA A C 1
ATOM 638 O O . ALA A 1 79 ? -0.866 4.867 2.897 1.00 51.62 79 ALA A O 1
ATOM 639 N N . GLY A 1 80 ? -0.610 6.296 1.170 1.00 54.59 80 GLY A N 1
ATOM 640 C CA . GLY A 1 80 ? -0.952 7.520 1.894 1.00 54.59 80 GLY A CA 1
ATOM 641 C C . GLY A 1 80 ? -2.419 7.553 2.324 1.00 54.59 80 GLY A C 1
ATOM 642 O O . GLY A 1 80 ? -2.704 7.737 3.505 1.00 54.59 80 GLY A O 1
ATOM 643 N N . GLU A 1 81 ? -3.347 7.289 1.402 1.00 58.84 81 GLU A N 1
ATOM 644 C CA . GLU A 1 81 ? -4.788 7.221 1.698 1.00 58.84 81 GLU A CA 1
ATOM 645 C C . GLU A 1 81 ? -5.113 6.128 2.728 1.00 58.84 81 GLU A C 1
ATOM 647 O O . GLU A 1 81 ? -5.855 6.355 3.685 1.00 58.84 81 GLU A O 1
ATOM 652 N N . ILE A 1 82 ? -4.501 4.950 2.592 1.00 56.91 82 ILE A N 1
ATOM 653 C CA . ILE A 1 82 ? -4.648 3.845 3.546 1.00 56.91 82 ILE A CA 1
ATOM 654 C C . ILE A 1 82 ? -4.011 4.196 4.894 1.00 56.91 82 ILE A C 1
ATOM 656 O O . ILE A 1 82 ? -4.545 3.815 5.938 1.00 56.91 82 ILE A O 1
ATOM 660 N N . ALA A 1 83 ? -2.891 4.921 4.912 1.00 54.47 83 ALA A N 1
ATOM 661 C CA . ALA A 1 83 ? -2.263 5.380 6.146 1.00 54.47 83 ALA A CA 1
ATOM 662 C C . ALA A 1 83 ? -3.140 6.403 6.880 1.00 54.47 83 ALA A C 1
ATOM 664 O O . ALA A 1 83 ? -3.266 6.313 8.103 1.00 54.47 83 ALA A O 1
ATOM 665 N N . GLU A 1 84 ? -3.784 7.324 6.162 1.00 62.84 84 GLU A N 1
ATOM 666 C CA . GLU A 1 84 ? -4.748 8.266 6.741 1.00 62.84 84 GLU A CA 1
ATOM 667 C C . GLU A 1 84 ? -5.990 7.545 7.279 1.00 62.84 84 GLU A C 1
ATOM 669 O O . GLU A 1 84 ? -6.340 7.726 8.447 1.00 62.84 84 GLU A O 1
ATOM 674 N N . LEU A 1 85 ? -6.565 6.608 6.518 1.00 60.28 85 LEU A N 1
ATOM 675 C CA . LEU A 1 85 ? -7.655 5.749 7.003 1.00 60.28 85 LEU A CA 1
ATOM 676 C C . LEU A 1 85 ? -7.234 4.938 8.241 1.00 60.28 85 LEU A C 1
ATOM 678 O O . LEU A 1 85 ? -7.982 4.810 9.209 1.00 60.28 85 LEU A O 1
ATOM 682 N N . THR A 1 86 ? -5.998 4.436 8.275 1.00 54.56 86 THR A N 1
ATOM 683 C CA . THR A 1 86 ? -5.456 3.706 9.433 1.00 54.56 86 THR A CA 1
ATOM 684 C C . THR A 1 86 ? -5.287 4.618 10.653 1.00 54.56 86 THR A C 1
ATOM 686 O O . THR A 1 86 ? -5.513 4.179 11.789 1.00 54.56 86 THR A O 1
ATOM 689 N N . LYS A 1 87 ? -4.907 5.889 10.458 1.00 61.47 87 LYS A N 1
ATOM 690 C CA . LYS A 1 87 ? -4.839 6.891 11.534 1.00 61.47 87 LYS A CA 1
ATOM 691 C C . LYS A 1 87 ? -6.226 7.207 12.081 1.00 61.47 87 LYS A C 1
ATOM 693 O O . LYS A 1 87 ? -6.371 7.267 13.305 1.00 61.47 87 LYS A O 1
ATOM 698 N N . GLU A 1 88 ? -7.217 7.354 11.208 1.00 63.59 88 GLU A N 1
ATOM 699 C CA . GLU A 1 88 ? -8.612 7.594 11.575 1.00 63.59 88 GLU A CA 1
ATOM 700 C C . GLU A 1 88 ? -9.174 6.417 12.382 1.00 63.59 88 GLU A C 1
ATOM 702 O O . GLU A 1 88 ? -9.584 6.593 13.532 1.00 63.59 88 GLU A O 1
ATOM 707 N N . VAL A 1 89 ? -9.036 5.186 11.880 1.00 62.62 89 VAL A N 1
ATOM 708 C CA . VAL A 1 89 ? -9.424 3.960 12.602 1.00 62.62 89 VAL A CA 1
ATOM 709 C C . VAL A 1 89 ? -8.698 3.850 13.948 1.00 62.62 89 VAL A C 1
ATOM 711 O O . VAL A 1 89 ? -9.304 3.509 14.968 1.00 62.62 89 VAL A O 1
ATOM 714 N N . SER A 1 90 ? -7.408 4.195 14.002 1.00 58.69 90 SER A N 1
ATOM 715 C CA . SER A 1 90 ? -6.642 4.212 15.253 1.00 58.69 90 SER A CA 1
ATOM 716 C C . SER A 1 90 ? -7.148 5.266 16.243 1.00 58.69 90 SER A C 1
ATOM 718 O O . SER A 1 90 ? -7.111 5.032 17.453 1.00 58.69 90 SER A O 1
ATOM 720 N N . ALA A 1 91 ? -7.601 6.428 15.768 1.00 64.81 91 ALA A N 1
ATOM 721 C CA . ALA A 1 91 ? -8.197 7.467 16.604 1.00 64.81 91 ALA A CA 1
ATOM 722 C C . ALA A 1 91 ? -9.536 7.009 17.184 1.00 64.81 91 ALA A C 1
ATOM 724 O O . ALA A 1 91 ? -9.752 7.131 18.393 1.00 64.81 91 ALA A O 1
ATOM 725 N N . ILE A 1 92 ? -10.376 6.377 16.367 1.00 62.69 92 ILE A N 1
ATOM 726 C CA . ILE A 1 92 ? -11.649 5.831 16.832 1.00 62.69 92 ILE A CA 1
ATOM 727 C C . ILE A 1 92 ? -11.410 4.698 17.844 1.00 62.69 92 ILE A C 1
ATOM 729 O O . ILE A 1 92 ? -12.014 4.687 18.916 1.00 62.69 92 ILE A O 1
ATOM 733 N N . GLY A 1 93 ? -10.449 3.803 17.592 1.00 58.91 93 GLY A N 1
ATOM 734 C CA . GLY A 1 93 ? -10.066 2.751 18.541 1.00 58.91 93 GLY A CA 1
ATOM 735 C C . GLY A 1 93 ? -9.534 3.287 19.880 1.00 58.91 93 GLY A C 1
ATOM 736 O O . GLY A 1 93 ? -9.742 2.671 20.930 1.00 58.91 93 GLY A O 1
ATOM 737 N N . ARG A 1 94 ? -8.876 4.457 19.889 1.00 65.62 94 ARG A N 1
ATOM 738 C CA . ARG A 1 94 ? -8.492 5.146 21.135 1.00 65.62 94 ARG A CA 1
ATOM 739 C C . ARG A 1 94 ? -9.717 5.657 21.894 1.00 65.62 94 ARG A C 1
ATOM 741 O O . ARG A 1 94 ? -9.779 5.435 23.103 1.00 65.62 94 ARG A O 1
ATOM 748 N N . ASN A 1 95 ? -10.684 6.259 21.203 1.00 67.00 95 ASN A N 1
ATOM 749 C CA . ASN A 1 95 ? -11.928 6.757 21.802 1.00 67.00 95 ASN A CA 1
ATOM 750 C C . ASN A 1 95 ? -12.770 5.617 22.393 1.00 67.00 95 ASN A C 1
ATOM 752 O O . ASN A 1 95 ? -13.157 5.682 23.558 1.00 67.00 95 ASN A O 1
ATOM 756 N N . VAL A 1 96 ? -12.943 4.517 21.654 1.00 65.69 96 VAL A N 1
ATOM 757 C CA . VAL A 1 96 ? -13.609 3.291 22.134 1.00 65.69 96 VAL A CA 1
ATOM 758 C C . VAL A 1 96 ? -12.957 2.781 23.424 1.00 65.69 96 VAL A C 1
ATOM 760 O O . VAL A 1 96 ? -13.635 2.531 24.420 1.00 65.69 96 VAL A O 1
ATOM 763 N N . ASN A 1 97 ? -11.624 2.697 23.457 1.00 70.69 97 ASN A N 1
ATOM 764 C CA . ASN A 1 97 ? -10.903 2.268 24.655 1.00 70.69 97 ASN A CA 1
ATOM 765 C C . ASN A 1 97 ? -11.047 3.239 25.838 1.00 70.69 97 ASN A C 1
ATOM 767 O O . ASN A 1 97 ? -10.961 2.814 26.990 1.00 70.69 97 ASN A O 1
ATOM 771 N N . GLN A 1 98 ? -11.217 4.539 25.592 1.00 70.56 98 GLN A N 1
ATOM 772 C CA . GLN A 1 98 ? -11.491 5.510 26.653 1.00 70.56 98 GLN A CA 1
ATOM 773 C C . GLN A 1 98 ? -12.893 5.319 27.232 1.00 70.56 98 GLN A C 1
ATOM 775 O O . GLN A 1 98 ? -13.028 5.286 28.453 1.00 70.56 98 GLN A O 1
ATOM 780 N N . VAL A 1 99 ? -13.902 5.106 26.383 1.00 68.25 99 VAL A N 1
ATOM 781 C CA . VAL A 1 99 ? -15.282 4.837 26.817 1.00 68.25 99 VAL A CA 1
ATOM 782 C C . VAL A 1 99 ? -15.347 3.554 27.643 1.00 68.25 99 VAL A C 1
ATOM 784 O O . VAL A 1 99 ? -15.846 3.573 28.764 1.00 68.25 99 VAL A O 1
ATOM 787 N N . VAL A 1 100 ? -14.739 2.466 27.164 1.00 72.19 100 VAL A N 1
ATOM 788 C CA . VAL A 1 100 ? -14.669 1.198 27.911 1.00 72.19 100 VAL A CA 1
ATOM 789 C C . VAL A 1 100 ? -13.952 1.374 29.254 1.00 72.19 100 VAL A C 1
ATOM 791 O O . VAL A 1 100 ? -14.407 0.852 30.269 1.00 72.19 100 VAL A O 1
ATOM 794 N N . ARG A 1 101 ? -12.854 2.142 29.308 1.00 72.00 101 ARG A N 1
ATOM 795 C CA . ARG A 1 101 ? -12.164 2.442 30.575 1.00 72.00 101 ARG A CA 1
ATOM 796 C C . ARG A 1 101 ? -13.032 3.249 31.536 1.00 72.00 101 ARG A C 1
ATOM 798 O O . ARG A 1 101 ? -13.063 2.928 32.722 1.00 72.00 101 ARG A O 1
ATOM 805 N N . ALA A 1 102 ? -13.745 4.256 31.039 1.00 73.69 102 ALA A N 1
ATOM 806 C CA . ALA A 1 102 ? -14.666 5.054 31.840 1.00 73.69 102 ALA A CA 1
ATOM 807 C C . ALA A 1 102 ? -15.814 4.195 32.395 1.00 73.69 102 ALA A C 1
ATOM 809 O O . ALA A 1 102 ? -16.143 4.301 33.577 1.00 73.69 102 ALA A O 1
ATOM 810 N N . MET A 1 103 ? -16.355 3.287 31.578 1.00 72.25 103 MET A N 1
ATOM 811 C CA . MET A 1 103 ? -17.377 2.322 31.987 1.00 72.25 103 MET A CA 1
ATOM 812 C C . MET A 1 103 ? -16.850 1.350 33.044 1.00 72.25 103 MET A C 1
ATOM 814 O O . MET A 1 103 ? -17.479 1.186 34.086 1.00 72.25 103 MET A O 1
ATOM 818 N N . ASN A 1 104 ? -15.671 0.759 32.831 1.00 75.56 104 ASN A N 1
ATOM 819 C CA . ASN A 1 104 ? -15.050 -0.147 33.800 1.00 75.56 104 ASN A CA 1
ATOM 820 C C . ASN A 1 104 ? -14.797 0.553 35.144 1.00 75.56 104 ASN A C 1
ATOM 822 O O . ASN A 1 104 ? -15.054 -0.026 36.196 1.00 75.56 104 ASN A O 1
ATOM 826 N N . ALA A 1 105 ? -14.366 1.818 35.118 1.00 77.25 105 ALA A N 1
ATOM 827 C CA . ALA A 1 105 ? -14.179 2.628 36.319 1.00 77.25 105 ALA A CA 1
ATOM 828 C C . ALA A 1 105 ? -15.503 2.999 37.012 1.00 77.25 105 ALA A C 1
ATOM 830 O O . ALA A 1 105 ? -15.526 3.170 38.230 1.00 77.25 105 ALA A O 1
ATOM 831 N N . ALA A 1 106 ? -16.598 3.169 36.266 1.00 76.94 106 ALA A N 1
ATOM 832 C CA . ALA A 1 106 ? -17.931 3.390 36.830 1.00 76.94 106 ALA A CA 1
ATOM 833 C C . ALA A 1 106 ? -18.456 2.119 37.517 1.00 76.94 106 ALA A C 1
ATOM 835 O O . ALA A 1 106 ? -18.891 2.180 38.665 1.00 76.94 106 ALA A O 1
ATOM 836 N N . VAL A 1 107 ? -18.306 0.959 36.869 1.00 77.62 107 VAL A N 1
ATOM 837 C CA . VAL A 1 107 ? -18.667 -0.353 37.433 1.00 77.62 107 VAL A CA 1
ATOM 838 C C . VAL A 1 107 ? -17.867 -0.654 38.700 1.00 77.62 107 VAL A C 1
ATOM 840 O O . VAL A 1 107 ? -18.450 -1.045 39.706 1.00 77.62 107 VAL A O 1
ATOM 843 N N . GLN A 1 108 ? -16.552 -0.404 38.699 1.00 78.69 108 GLN A N 1
ATOM 844 C CA . GLN A 1 108 ? -15.704 -0.577 39.889 1.00 78.69 108 GLN A CA 1
ATOM 845 C C . GLN A 1 108 ? -16.122 0.309 41.067 1.00 78.69 108 GLN A C 1
ATOM 847 O O . GLN A 1 108 ? -15.935 -0.074 42.217 1.00 78.69 108 GLN A O 1
ATOM 852 N N . ARG A 1 109 ? -16.706 1.479 40.791 1.00 82.38 109 ARG A N 1
ATOM 853 C CA . ARG A 1 109 ? -17.249 2.394 41.805 1.00 82.38 109 ARG A CA 1
ATOM 854 C C . ARG A 1 109 ? -18.703 2.080 42.186 1.00 82.38 109 ARG A C 1
ATOM 856 O O . ARG A 1 109 ? -19.314 2.866 42.902 1.00 82.38 109 ARG A O 1
ATOM 863 N N . GLY A 1 110 ? -19.274 0.975 41.695 1.00 78.88 110 GLY A N 1
ATOM 864 C CA . GLY A 1 110 ? -20.669 0.592 41.938 1.00 78.88 110 GLY A CA 1
ATOM 865 C C . GLY A 1 110 ? -21.696 1.506 41.255 1.00 78.88 110 GLY A C 1
ATOM 866 O O . GLY A 1 110 ? -22.875 1.483 41.602 1.00 78.88 110 GLY A O 1
ATOM 867 N N . GLN A 1 111 ? -21.266 2.333 40.300 1.00 78.19 111 GLN A N 1
ATOM 868 C CA . GLN A 1 111 ? -22.129 3.271 39.588 1.00 78.19 111 GLN A CA 1
ATOM 869 C C . GLN A 1 111 ? -22.806 2.582 38.400 1.00 78.19 111 GLN A C 1
ATOM 871 O O . GLN A 1 111 ? -22.201 1.770 37.697 1.00 78.19 111 GLN A O 1
ATOM 876 N N . LYS A 1 112 ? -24.070 2.934 38.138 1.00 72.75 112 LYS A N 1
ATOM 877 C CA . LYS A 1 112 ? -24.771 2.480 36.931 1.00 72.75 112 LYS A CA 1
ATOM 878 C C . LYS A 1 112 ? -24.135 3.124 35.701 1.00 72.75 112 LYS A C 1
ATOM 880 O O . LYS A 1 112 ? -23.958 4.340 35.664 1.00 72.75 112 LYS A O 1
ATOM 885 N N . ILE A 1 113 ? -23.836 2.315 34.688 1.00 71.19 113 ILE A N 1
ATOM 886 C CA . ILE A 1 113 ? -23.360 2.823 33.401 1.00 71.19 113 ILE A CA 1
ATOM 887 C C . ILE A 1 113 ? -24.503 3.605 32.725 1.00 71.19 113 ILE A C 1
ATOM 889 O O . ILE A 1 113 ? -25.597 3.054 32.564 1.00 71.19 113 ILE A O 1
ATOM 893 N N . PRO A 1 114 ? -24.282 4.861 32.304 1.00 74.69 114 PRO A N 1
ATOM 894 C CA . PRO A 1 114 ? -25.273 5.623 31.552 1.00 74.69 114 PRO A CA 1
ATOM 895 C C . PRO A 1 114 ? -25.583 4.969 30.196 1.00 74.69 114 PRO A C 1
ATOM 897 O O . PRO A 1 114 ? -24.678 4.736 29.397 1.00 74.69 114 PRO A O 1
ATOM 900 N N . ARG A 1 115 ? -26.870 4.736 29.893 1.00 70.94 115 ARG A N 1
ATOM 901 C CA . ARG A 1 115 ? -27.334 4.211 28.587 1.00 70.94 115 ARG A CA 1
ATOM 902 C C . ARG A 1 115 ? -26.804 5.018 27.397 1.00 70.94 115 ARG A C 1
ATOM 904 O O . ARG A 1 115 ? -26.354 4.432 26.425 1.00 70.94 115 ARG A O 1
ATOM 911 N N . LEU A 1 116 ? -26.729 6.341 27.539 1.00 74.50 116 LEU A N 1
ATOM 912 C CA . LEU A 1 116 ? -26.182 7.236 26.517 1.00 74.50 116 LEU A CA 1
ATOM 913 C C . LEU A 1 116 ? -24.735 6.884 26.116 1.00 74.50 116 LEU A C 1
ATOM 915 O O . LEU A 1 116 ? -24.386 6.987 24.945 1.00 74.50 116 LEU A O 1
ATOM 919 N N . GLN A 1 117 ? -23.897 6.434 27.059 1.00 67.12 117 GLN A N 1
ATOM 920 C CA . GLN A 1 117 ? -22.521 6.010 26.759 1.00 67.12 117 GLN A CA 1
ATOM 921 C C . GLN A 1 117 ? -22.470 4.663 26.028 1.00 67.12 117 GLN A C 1
ATOM 923 O O . GLN A 1 117 ? -21.592 4.462 25.191 1.00 67.12 117 GLN A O 1
ATOM 928 N N . LEU A 1 118 ? -23.409 3.756 26.313 1.00 68.62 118 LEU A N 1
ATOM 929 C CA . LEU A 1 118 ? -23.549 2.487 25.592 1.00 68.62 118 LEU A CA 1
ATOM 930 C C . LEU A 1 118 ? -24.021 2.716 24.152 1.00 68.62 118 LEU A C 1
ATOM 932 O O . LEU A 1 118 ? -23.465 2.125 23.230 1.00 68.62 118 LEU A O 1
ATOM 936 N N . ASP A 1 119 ? -24.984 3.617 23.958 1.00 73.88 119 ASP A N 1
ATOM 937 C CA . ASP A 1 119 ? -25.515 3.955 22.635 1.00 73.88 119 ASP A CA 1
ATOM 938 C C . ASP A 1 119 ? -24.464 4.678 21.776 1.00 73.88 119 ASP A C 1
ATOM 940 O O . ASP A 1 119 ? -24.287 4.355 20.600 1.00 73.88 119 ASP A O 1
ATOM 944 N N . GLN A 1 120 ? -23.687 5.593 22.371 1.00 71.81 120 GLN A N 1
ATOM 945 C CA . GLN A 1 120 ? -22.549 6.238 21.704 1.00 71.8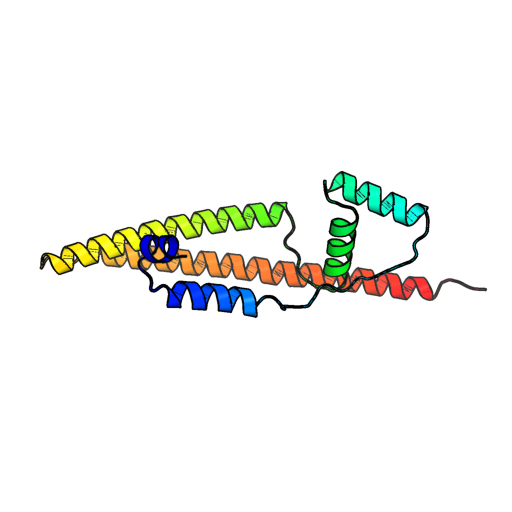1 120 GLN A CA 1
ATOM 946 C C . GLN A 1 120 ? -21.472 5.227 21.290 1.00 71.81 120 GLN A C 1
ATOM 948 O O . GLN A 1 120 ? -20.965 5.294 20.169 1.00 71.81 120 GLN A O 1
ATOM 953 N N . LEU A 1 121 ? -21.152 4.264 22.160 1.00 70.25 121 LEU A N 1
ATOM 954 C CA . LEU A 1 121 ? -20.195 3.200 21.860 1.00 70.25 121 LEU A CA 1
ATOM 955 C C . LEU A 1 121 ? -20.687 2.301 20.716 1.00 70.25 121 LEU A C 1
ATOM 957 O O . LEU A 1 121 ? -19.926 2.007 19.796 1.00 70.25 121 LEU A O 1
ATOM 961 N N . ALA A 1 122 ? -21.958 1.895 20.745 1.00 69.88 122 ALA A N 1
ATOM 962 C CA . ALA A 1 122 ? -22.568 1.081 19.697 1.00 69.88 122 ALA A CA 1
ATOM 963 C C . ALA A 1 122 ? -22.570 1.806 18.341 1.00 69.88 122 ALA A C 1
ATOM 965 O O . ALA A 1 122 ? -22.216 1.213 17.321 1.00 69.88 122 ALA A O 1
ATOM 966 N N . HIS A 1 123 ? -22.895 3.101 18.332 1.00 75.88 123 HIS A N 1
ATOM 967 C CA . HIS A 1 123 ? -22.871 3.918 17.122 1.00 75.88 123 HIS A CA 1
ATOM 968 C C . HIS A 1 123 ? -21.454 4.051 16.540 1.00 75.88 123 HIS A C 1
ATOM 970 O O . HIS A 1 123 ? -21.249 3.840 15.345 1.00 75.88 123 HIS A O 1
ATOM 976 N N . GLN A 1 124 ? -20.452 4.311 17.387 1.00 68.62 124 GLN A N 1
ATOM 977 C CA . GLN A 1 124 ? -19.052 4.398 16.961 1.00 68.62 124 GLN A CA 1
ATOM 978 C C . GLN A 1 124 ? -18.520 3.066 16.413 1.00 68.62 124 GLN A C 1
ATOM 980 O O . GLN A 1 124 ? -17.831 3.055 15.395 1.00 68.62 124 GLN A O 1
ATOM 985 N N . LEU A 1 125 ? -18.863 1.937 17.040 1.00 67.75 125 LEU A N 1
ATOM 986 C CA . LEU A 1 125 ? -18.485 0.606 16.551 1.00 67.75 125 LEU A CA 1
ATOM 987 C C . LEU A 1 125 ? -19.120 0.286 15.190 1.00 67.75 125 LEU A C 1
ATOM 989 O O . LEU A 1 125 ? -18.452 -0.280 14.323 1.00 67.75 125 LEU A O 1
ATOM 993 N N . HIS A 1 126 ? -20.378 0.683 14.978 1.00 71.50 126 HIS A N 1
ATOM 994 C CA . HIS A 1 126 ? -21.044 0.535 13.684 1.00 71.50 126 HIS A CA 1
ATOM 995 C C . HIS A 1 126 ? -20.372 1.351 12.579 1.00 71.50 126 HIS A C 1
ATOM 997 O O . HIS A 1 126 ? -20.221 0.847 11.466 1.00 71.50 126 HIS A O 1
ATOM 1003 N N . GLN A 1 127 ? -19.936 2.574 12.884 1.00 70.75 127 GLN A N 1
ATOM 1004 C CA . GLN A 1 127 ? -19.226 3.417 11.925 1.00 70.75 127 GLN A CA 1
ATOM 1005 C C . GLN A 1 127 ? -17.885 2.781 11.511 1.00 70.75 127 GLN A C 1
ATOM 1007 O O . GLN A 1 127 ? -17.633 2.613 10.321 1.00 70.75 127 GLN A O 1
ATOM 1012 N N . ILE A 1 128 ? -17.099 2.283 12.479 1.00 66.50 128 ILE A N 1
ATOM 1013 C CA . ILE A 1 128 ? -15.829 1.572 12.219 1.00 66.50 128 ILE A CA 1
ATOM 1014 C C . ILE A 1 128 ? -16.029 0.355 11.314 1.00 66.50 128 ILE A C 1
ATOM 1016 O O . ILE A 1 128 ? -15.229 0.116 10.410 1.00 66.50 128 ILE A O 1
ATOM 1020 N N . ALA A 1 129 ? -17.062 -0.450 11.576 1.00 61.16 129 ALA A N 1
ATOM 1021 C CA . ALA A 1 129 ? -17.342 -1.632 10.767 1.00 61.16 129 ALA A CA 1
ATOM 1022 C C . ALA A 1 129 ? -17.620 -1.243 9.306 1.00 61.16 129 ALA A C 1
ATOM 1024 O O . ALA A 1 129 ? -17.059 -1.839 8.388 1.00 61.16 129 ALA A O 1
ATOM 1025 N N . ARG A 1 130 ? -18.407 -0.180 9.103 1.00 69.31 130 ARG A N 1
ATOM 1026 C CA . ARG A 1 130 ? -18.753 0.339 7.776 1.00 69.31 130 ARG A CA 1
ATOM 1027 C C . ARG A 1 130 ? -17.537 0.869 7.016 1.00 69.31 130 ARG A C 1
ATOM 1029 O O . ARG A 1 130 ? -17.377 0.567 5.833 1.00 69.31 130 ARG A O 1
ATOM 1036 N N . ASP A 1 131 ? -16.675 1.623 7.690 1.00 67.62 131 ASP A N 1
ATOM 1037 C CA . ASP A 1 131 ? -15.491 2.232 7.076 1.00 67.62 131 ASP A CA 1
ATOM 1038 C C . ASP A 1 131 ? -14.422 1.178 6.735 1.00 67.62 131 ASP A C 1
ATOM 1040 O O . ASP A 1 131 ? -13.790 1.232 5.672 1.00 67.62 131 ASP A O 1
ATOM 1044 N N . ASN A 1 132 ? -14.283 0.145 7.573 1.00 63.38 132 ASN A N 1
ATOM 1045 C CA . ASN A 1 132 ? -13.433 -1.012 7.283 1.00 63.38 132 ASN A CA 1
ATOM 1046 C C . ASN A 1 132 ? -13.933 -1.816 6.078 1.00 63.38 132 ASN A C 1
ATOM 1048 O O . ASN A 1 132 ? -13.130 -2.179 5.215 1.00 63.38 132 ASN A O 1
ATOM 1052 N N . ASP A 1 133 ? -15.239 -2.077 5.988 1.00 61.34 133 ASP A N 1
ATOM 1053 C CA . ASP A 1 133 ? -15.820 -2.793 4.848 1.00 61.34 133 ASP A CA 1
ATOM 1054 C C . ASP A 1 133 ? -15.642 -2.008 3.548 1.00 61.34 133 ASP A C 1
ATOM 1056 O O . ASP A 1 133 ? -15.260 -2.575 2.519 1.00 61.34 133 ASP A O 1
ATOM 1060 N N . LYS A 1 134 ? -15.818 -0.682 3.600 1.00 64.88 134 LYS A N 1
ATOM 1061 C CA . LYS A 1 134 ? -15.568 0.198 2.456 1.00 64.88 134 LYS A CA 1
ATOM 1062 C C . LYS A 1 134 ? -14.106 0.131 2.011 1.00 64.88 134 LYS A C 1
ATOM 1064 O O . LYS A 1 134 ? -13.848 -0.120 0.834 1.00 64.88 134 LYS A O 1
ATOM 1069 N N . THR A 1 135 ? -13.159 0.254 2.938 1.00 63.62 135 THR A N 1
ATOM 1070 C CA . THR A 1 135 ? -11.716 0.156 2.647 1.00 63.62 135 THR A CA 1
ATOM 1071 C C . THR A 1 135 ? -11.361 -1.200 2.035 1.00 63.62 135 THR A C 1
ATOM 1073 O O . THR A 1 135 ? -10.686 -1.274 1.007 1.00 63.62 135 THR A O 1
ATOM 1076 N N . ARG A 1 136 ? -11.883 -2.289 2.609 1.00 57.91 136 ARG A N 1
ATOM 1077 C CA . ARG A 1 136 ? -11.665 -3.648 2.105 1.00 57.91 136 ARG A CA 1
ATOM 1078 C C . ARG A 1 136 ? -12.232 -3.837 0.699 1.00 57.91 136 ARG A C 1
ATOM 1080 O O . ARG A 1 136 ? -11.577 -4.446 -0.142 1.00 57.91 136 ARG A O 1
ATOM 1087 N N . SER A 1 137 ? -13.424 -3.307 0.430 1.00 64.00 137 SER A N 1
ATOM 1088 C CA . SER A 1 137 ? -14.058 -3.389 -0.891 1.00 64.00 137 SER A CA 1
ATOM 1089 C C . SER A 1 137 ? -13.268 -2.630 -1.964 1.00 64.00 137 SER A C 1
ATOM 1091 O O . SER A 1 137 ? -13.088 -3.144 -3.068 1.00 64.00 137 SER A O 1
ATOM 1093 N N . LEU A 1 138 ? -12.717 -1.459 -1.622 1.00 66.06 138 LEU A N 1
ATOM 1094 C CA . LEU A 1 138 ? -11.856 -0.675 -2.509 1.00 66.06 138 LEU A CA 1
ATOM 1095 C C . LEU A 1 138 ? -10.559 -1.420 -2.831 1.00 66.06 138 LEU A C 1
ATOM 1097 O O . LEU A 1 138 ? -10.212 -1.544 -4.004 1.00 66.06 138 LEU A O 1
ATOM 1101 N N . MET A 1 139 ? -9.897 -1.983 -1.816 1.00 64.38 139 MET A N 1
ATOM 1102 C CA . MET A 1 139 ? -8.692 -2.799 -2.004 1.00 64.38 139 MET A CA 1
ATOM 1103 C C . MET A 1 139 ? -8.944 -4.002 -2.920 1.00 64.38 139 MET A C 1
ATOM 1105 O O . MET A 1 139 ? -8.161 -4.260 -3.829 1.00 64.38 139 MET A O 1
ATOM 1109 N N . VAL A 1 140 ? -10.051 -4.726 -2.717 1.00 63.44 140 VAL A N 1
ATOM 1110 C CA . VAL A 1 140 ? -10.408 -5.887 -3.551 1.00 63.44 140 VAL A CA 1
ATOM 1111 C C . VAL A 1 140 ? -10.674 -5.465 -4.994 1.00 63.44 140 VAL A C 1
ATOM 1113 O O . VAL A 1 140 ? -10.148 -6.087 -5.916 1.00 63.44 140 VAL A O 1
ATOM 1116 N N . ARG A 1 141 ? -11.450 -4.395 -5.203 1.00 67.56 141 ARG A N 1
ATOM 1117 C CA . ARG A 1 141 ? -11.762 -3.891 -6.545 1.00 67.56 141 ARG A CA 1
ATOM 1118 C C . ARG A 1 141 ? -10.503 -3.432 -7.279 1.00 67.56 141 ARG A C 1
ATOM 1120 O O . ARG A 1 141 ? -10.342 -3.762 -8.451 1.00 67.56 141 ARG A O 1
ATOM 1127 N N . ARG A 1 142 ? -9.597 -2.719 -6.605 1.00 70.62 142 ARG A N 1
ATOM 1128 C CA . ARG A 1 142 ? -8.328 -2.298 -7.212 1.00 70.62 142 ARG A CA 1
ATOM 1129 C C . ARG A 1 142 ? -7.402 -3.466 -7.515 1.00 70.62 142 ARG A C 1
ATOM 1131 O O . ARG A 1 142 ? -6.847 -3.509 -8.605 1.00 70.62 142 ARG A O 1
ATOM 1138 N N . ALA A 1 143 ? -7.299 -4.452 -6.627 1.00 64.31 143 ALA A N 1
ATOM 1139 C CA . ALA A 1 143 ? -6.535 -5.666 -6.908 1.00 64.31 143 ALA A CA 1
ATOM 1140 C C . ALA A 1 143 ? -7.076 -6.419 -8.140 1.00 64.31 143 ALA A C 1
ATOM 1142 O O . ALA A 1 143 ? -6.299 -6.917 -8.953 1.00 64.31 143 ALA A O 1
ATOM 1143 N N . GLN A 1 144 ? -8.402 -6.461 -8.317 1.00 66.62 144 GLN A N 1
ATOM 1144 C CA . GLN A 1 144 ? -9.034 -7.023 -9.516 1.00 66.62 144 GLN A CA 1
ATOM 1145 C C . GLN A 1 144 ? -8.731 -6.200 -10.777 1.00 66.62 144 GLN A C 1
ATOM 1147 O O . GLN A 1 144 ? -8.414 -6.782 -11.811 1.00 66.62 144 GLN A O 1
ATOM 1152 N N . GLN A 1 145 ? -8.793 -4.867 -10.697 1.00 74.50 145 GLN A N 1
ATOM 1153 C CA . GLN A 1 145 ? -8.461 -3.977 -11.817 1.00 74.50 145 GLN A CA 1
ATOM 1154 C C . GLN A 1 145 ? -6.993 -4.097 -12.233 1.00 74.50 145 GLN A C 1
ATOM 1156 O O . GLN A 1 145 ? -6.714 -4.227 -13.421 1.00 74.50 145 GLN A O 1
ATOM 1161 N N . GLN A 1 146 ? -6.071 -4.116 -11.267 1.00 72.00 146 GLN A N 1
ATOM 1162 C CA . GLN A 1 146 ? -4.650 -4.339 -11.526 1.00 72.00 146 GLN A CA 1
ATOM 1163 C C . GLN A 1 146 ? -4.442 -5.670 -12.250 1.00 72.00 146 GLN A C 1
ATOM 1165 O O . GLN A 1 146 ? -3.750 -5.717 -13.260 1.00 72.00 146 GLN A O 1
ATOM 1170 N N . ARG A 1 147 ? -5.069 -6.747 -11.764 1.00 70.00 147 ARG A N 1
ATOM 1171 C CA . ARG A 1 147 ? -4.952 -8.066 -12.390 1.00 70.00 147 ARG A CA 1
ATOM 1172 C C . ARG A 1 147 ? -5.444 -8.064 -13.837 1.00 70.00 147 ARG A C 1
ATOM 1174 O O . ARG A 1 147 ? -4.729 -8.542 -14.704 1.00 70.00 147 ARG A O 1
ATOM 1181 N N . ALA A 1 148 ? -6.600 -7.458 -14.103 1.00 75.38 148 ALA A N 1
ATOM 1182 C CA . ALA A 1 148 ? -7.123 -7.339 -15.462 1.00 75.38 148 ALA A CA 1
ATOM 1183 C C . ALA A 1 148 ? -6.192 -6.532 -16.384 1.00 75.38 148 ALA A C 1
ATOM 1185 O O . ALA A 1 148 ? -6.027 -6.881 -17.549 1.00 75.38 148 ALA A O 1
ATOM 1186 N N . HIS A 1 149 ? -5.568 -5.469 -15.872 1.00 78.00 149 HIS A N 1
ATOM 1187 C CA . HIS A 1 149 ? -4.609 -4.678 -16.640 1.00 78.00 149 HIS A CA 1
ATOM 1188 C C . HIS A 1 149 ? -3.330 -5.466 -16.957 1.00 78.00 149 HIS A C 1
ATOM 1190 O O . HIS A 1 149 ? -2.857 -5.450 -18.090 1.00 78.00 149 HIS A O 1
ATOM 1196 N N . VAL A 1 150 ? -2.805 -6.209 -15.981 1.00 77.62 150 VAL A N 1
ATOM 1197 C CA . VAL A 1 150 ? -1.658 -7.104 -16.182 1.00 77.62 150 VAL A CA 1
ATOM 1198 C C . VAL A 1 150 ? -1.980 -8.190 -17.211 1.00 77.62 150 VAL A C 1
ATOM 1200 O O . VAL A 1 150 ? -1.172 -8.421 -18.106 1.00 77.62 150 VAL A O 1
ATOM 1203 N N . ASP A 1 151 ? -3.166 -8.800 -17.142 1.00 78.12 151 ASP A N 1
ATOM 1204 C CA . ASP A 1 151 ? -3.602 -9.811 -18.112 1.00 78.12 151 ASP A CA 1
ATOM 1205 C C . ASP A 1 151 ? -3.648 -9.230 -19.542 1.00 78.12 151 ASP A C 1
ATOM 1207 O O . ASP A 1 151 ? -3.184 -9.872 -20.480 1.00 78.12 151 ASP A O 1
ATOM 1211 N N . GLN A 1 152 ? -4.114 -7.985 -19.716 1.00 81.12 152 GLN A N 1
ATOM 1212 C CA . GLN A 1 152 ? -4.095 -7.294 -21.017 1.00 81.12 152 GLN A CA 1
ATOM 1213 C C . GLN A 1 152 ? -2.675 -7.072 -21.551 1.00 81.12 152 GLN A C 1
ATOM 1215 O O . GLN A 1 152 ? -2.435 -7.275 -22.740 1.00 81.12 152 GLN A O 1
ATOM 1220 N N . ILE A 1 153 ? -1.735 -6.669 -20.688 1.00 79.50 153 ILE A N 1
ATOM 1221 C CA . ILE A 1 153 ? -0.325 -6.502 -21.070 1.00 79.50 153 ILE A CA 1
ATOM 1222 C C . ILE A 1 153 ? 0.261 -7.847 -21.506 1.00 79.50 153 ILE A C 1
ATOM 1224 O O . ILE A 1 153 ? 0.918 -7.918 -22.541 1.00 79.50 153 ILE A O 1
ATOM 1228 N N . ILE A 1 154 ? -0.003 -8.920 -20.754 1.00 79.25 154 ILE A N 1
ATOM 1229 C CA . ILE A 1 154 ? 0.488 -10.266 -21.076 1.00 79.25 154 ILE A CA 1
ATOM 1230 C C . ILE A 1 154 ? -0.071 -10.750 -22.420 1.00 79.25 154 ILE A C 1
ATOM 1232 O O . ILE A 1 154 ? 0.678 -11.301 -23.223 1.00 79.25 154 ILE A O 1
ATOM 1236 N N . GLU A 1 155 ? -1.357 -10.533 -22.698 1.00 79.69 155 GLU A N 1
ATOM 1237 C CA . GLU A 1 155 ? -1.948 -10.896 -23.992 1.00 79.69 155 GLU A CA 1
ATOM 1238 C C . GLU A 1 155 ? -1.364 -10.073 -25.150 1.00 79.69 155 GLU A C 1
ATOM 1240 O O . GLU A 1 155 ? -1.050 -10.630 -26.201 1.00 79.69 155 GLU A O 1
ATOM 1245 N N . ALA A 1 156 ? -1.114 -8.775 -24.950 1.00 78.38 156 ALA A N 1
ATOM 1246 C CA . ALA A 1 156 ? -0.423 -7.952 -25.942 1.00 78.38 156 ALA A CA 1
ATOM 1247 C C . ALA A 1 156 ? 1.022 -8.428 -26.196 1.00 78.38 156 ALA A C 1
ATOM 1249 O O . ALA A 1 156 ? 1.478 -8.419 -27.338 1.00 78.38 156 ALA A O 1
ATOM 1250 N N . MET A 1 157 ? 1.729 -8.886 -25.155 1.00 77.44 157 MET A N 1
ATOM 1251 C CA . MET A 1 157 ? 3.071 -9.464 -25.289 1.00 77.44 157 MET A CA 1
ATOM 1252 C C . MET A 1 157 ? 3.062 -10.765 -26.100 1.00 77.44 157 MET A C 1
ATOM 1254 O O . MET A 1 157 ? 3.923 -10.939 -26.958 1.00 77.44 157 MET A O 1
ATOM 1258 N N . LYS A 1 158 ? 2.078 -11.649 -25.882 1.00 77.00 158 LYS A N 1
ATOM 1259 C CA . LYS A 1 158 ? 1.930 -12.896 -26.656 1.00 77.00 158 LYS A CA 1
ATOM 1260 C C . LYS A 1 158 ? 1.602 -12.635 -28.127 1.00 77.00 158 LYS A C 1
ATOM 1262 O O . LYS A 1 158 ? 2.144 -13.303 -28.997 1.00 77.00 158 LYS A O 1
ATOM 1267 N N . GLY A 1 159 ? 0.756 -11.643 -28.413 1.00 62.72 159 GLY A N 1
ATOM 1268 C CA . GLY A 1 159 ? 0.411 -11.265 -29.789 1.00 62.72 159 GLY A CA 1
ATOM 1269 C C . GLY A 1 159 ? 1.566 -10.628 -30.576 1.00 62.72 159 GLY A C 1
ATOM 1270 O O . GLY A 1 159 ? 1.546 -10.635 -31.803 1.00 62.72 159 GLY A O 1
ATOM 1271 N N . GLY A 1 160 ? 2.585 -10.094 -29.892 1.00 55.41 160 GLY A N 1
ATOM 1272 C CA . GLY A 1 160 ? 3.788 -9.540 -30.522 1.00 55.41 160 GLY A CA 1
ATOM 1273 C C . GLY A 1 160 ? 4.806 -10.590 -30.986 1.00 55.41 160 GLY A C 1
ATOM 1274 O O . GLY A 1 160 ? 5.590 -10.305 -31.889 1.00 55.41 160 GLY A O 1
ATOM 1275 N N . GLU A 1 161 ? 4.785 -11.802 -30.421 1.00 51.50 161 GLU A N 1
ATOM 1276 C CA . GLU A 1 161 ? 5.672 -12.906 -30.829 1.00 51.50 161 GLU A CA 1
ATOM 1277 C C . GLU A 1 161 ? 5.276 -13.530 -32.182 1.00 51.50 161 GLU A C 1
ATOM 1279 O O . GLU A 1 161 ? 6.123 -14.116 -32.853 1.00 51.50 161 GLU A O 1
ATOM 1284 N N . GLU A 1 162 ? 4.032 -13.358 -32.643 1.00 50.12 162 GLU A N 1
ATOM 1285 C CA . GLU A 1 162 ? 3.558 -13.902 -33.929 1.00 50.12 162 GLU A CA 1
ATOM 1286 C C . GLU A 1 162 ? 3.930 -13.033 -35.153 1.00 50.12 162 GLU A C 1
ATOM 1288 O O . GLU A 1 162 ? 3.705 -13.442 -36.292 1.00 50.12 162 GLU A O 1
ATOM 1293 N N . ALA A 1 163 ? 4.530 -11.850 -34.953 1.00 46.41 163 ALA A N 1
ATOM 1294 C CA . ALA A 1 163 ? 4.771 -10.856 -36.008 1.00 46.41 163 ALA A CA 1
ATOM 1295 C C . ALA A 1 163 ? 6.248 -10.672 -36.420 1.00 46.41 163 ALA A C 1
ATOM 1297 O O . ALA A 1 163 ? 6.595 -9.642 -37.002 1.00 46.41 163 ALA A O 1
ATOM 1298 N N . ALA A 1 164 ? 7.122 -11.650 -36.164 1.00 36.78 164 ALA A N 1
ATOM 1299 C CA . ALA A 1 164 ? 8.477 -11.672 -36.725 1.00 36.78 164 ALA A CA 1
ATOM 1300 C C . ALA A 1 164 ? 8.592 -12.744 -37.829 1.00 36.78 164 ALA A C 1
ATOM 1302 O O . ALA A 1 164 ? 8.858 -13.908 -37.518 1.00 36.78 164 ALA A O 1
ATOM 1303 N N . PRO A 1 165 ? 8.388 -12.403 -39.118 1.00 46.75 165 PRO A N 1
ATOM 1304 C CA . PRO A 1 165 ? 8.778 -13.286 -40.205 1.00 46.75 165 PRO A CA 1
ATOM 1305 C C . PRO A 1 165 ? 10.305 -13.239 -40.396 1.00 46.75 165 PRO A C 1
ATOM 1307 O O . PRO A 1 165 ? 10.929 -12.190 -40.228 1.00 46.75 165 PRO A O 1
ATOM 1310 N N . LEU A 1 166 ? 10.861 -14.413 -40.710 1.00 40.62 166 LEU A N 1
ATOM 1311 C CA . LEU A 1 166 ? 12.256 -14.685 -41.085 1.00 40.62 166 LEU A CA 1
ATOM 1312 C C . LEU A 1 166 ? 12.772 -13.794 -42.223 1.00 40.62 166 LEU A C 1
ATOM 1314 O O . LEU A 1 166 ? 11.984 -13.517 -43.158 1.00 40.62 166 LEU A O 1
#

Foldseek 3Di:
DVVVCVVVVHDPVVVVVVVVVVVVVDPPDDDDDDDDDDDPVVLVVLVVVCVVVVHDSVVSVVVVVCLLVLNDDQDPVSVVVVVVLVVVLVVLVVVLVVLVVVQVVCVVVVHDDDPVSVVVSVVSVVVSVVSVVVSVVVSVVVSVVSVVVSVVVVVVVVVVVVPDDD

Secondary structure (DSSP, 8-state):
-HHHHHHHT--HHHHHHHHHHHHHHS-------------HHHHHHHHHHHHHTT--HHHHHHHHHHHHTT-----HHHHHHHHHHHHHHHHHHHHHHHHHHHHHHHHHTTPPPPHHHHHHHHHHHHHHHHHHHHHHHHHHHHHHHHHHHHHHHHHHHHHHGGG---

pLDDT: mean 70.22, std 12.78, range [36.78, 95.06]